Protein AF-A0A093V2W1-F1 (afdb_monomer_lite)

Sequence (112 aa):
MYAYAKLSKNMNPHHRNWRSTTPGELKAFVGAEIYMGVTKEPQLKDYWDEEKHNKSVHANHPLSNYITCFRFEQLKRFFHISEPSEVPGGFISTYYRPEPTEEEELQLSEEN

Secondary structure (DSSP, 8-state):
------------TT-----PPPHHHHHHHHHHHHHHHHS--SSTTGGG--TTSS--SS---GGGGT--HHHHHHHHHH--SSPPP--TTS---TT-PPPPPHHHHHHHHH--

Organism: NCBI:txid1077442

Foldseek 3Di:
DDPPDPPPPPPPVPPPDDDDDDPQLVVLLVVVVVVCVVDPDPDLCLLVDDCVPDPDPGDPHPSVVRDNSSRSVVCVVPPDPDDDDDDPPDDDPPDDPPDDDPVVVVVVVVVD

Radius of gyration: 22.27 Å; chains: 1; bounding box: 49×30×66 Å

InterPro domains:
  IPR029526 PiggyBac transposable element-derived protein [PF13843] (5-86)

pLDDT: mean 75.68, std 18.35, range [32.47, 97.12]

Structure (mmCIF, N/CA/C/O backbone):
data_AF-A0A093V2W1-F1
#
_entry.id   AF-A0A093V2W1-F1
#
loop_
_atom_site.group_PDB
_atom_site.id
_atom_site.type_symbol
_atom_site.label_atom_id
_atom_site.label_alt_id
_atom_site.label_comp_id
_atom_site.label_asym_id
_atom_site.label_entity_id
_atom_site.label_seq_id
_atom_site.pdbx_PDB_ins_code
_atom_site.Cartn_x
_atom_site.Cartn_y
_atom_site.Cartn_z
_atom_site.occupancy
_atom_site.B_iso_or_equiv
_atom_site.auth_seq_id
_atom_site.auth_comp_id
_atom_site.auth_asym_id
_atom_site.auth_atom_id
_atom_site.pdbx_PDB_model_num
ATOM 1 N N . MET A 1 1 ? 11.962 2.519 -25.870 1.00 32.47 1 MET A N 1
ATOM 2 C CA . MET A 1 1 ? 13.299 2.946 -25.390 1.00 32.47 1 MET A CA 1
ATOM 3 C C . MET A 1 1 ? 13.146 3.939 -24.239 1.00 32.47 1 MET A C 1
ATOM 5 O O . MET A 1 1 ? 12.807 5.084 -24.476 1.00 32.47 1 MET A O 1
ATOM 9 N N . TYR A 1 2 ? 13.351 3.453 -23.011 1.00 34.09 2 TYR A N 1
ATOM 10 C CA . TYR A 1 2 ? 13.911 4.158 -21.849 1.00 34.09 2 TYR A CA 1
ATOM 11 C C . TYR A 1 2 ? 13.466 5.608 -21.562 1.00 34.09 2 TYR A C 1
ATOM 13 O O . TYR A 1 2 ? 14.092 6.565 -22.002 1.00 34.09 2 TYR A O 1
ATOM 21 N N . ALA A 1 3 ? 12.514 5.755 -20.632 1.00 36.75 3 ALA A N 1
ATOM 22 C CA . ALA A 1 3 ? 12.339 6.954 -19.802 1.00 36.75 3 ALA A CA 1
ATOM 23 C C . ALA A 1 3 ? 13.482 7.097 -18.770 1.00 36.75 3 ALA A C 1
ATOM 25 O O . ALA A 1 3 ? 13.256 7.287 -17.575 1.00 36.75 3 ALA A O 1
ATOM 26 N N . TYR A 1 4 ? 14.729 6.957 -19.221 1.00 50.06 4 TYR A N 1
ATOM 27 C CA . TYR A 1 4 ? 15.891 7.376 -18.455 1.00 50.06 4 TYR A CA 1
ATOM 28 C C . TYR A 1 4 ? 16.212 8.820 -18.827 1.00 50.06 4 TYR A C 1
ATOM 30 O O . TYR A 1 4 ? 16.268 9.180 -19.996 1.00 50.06 4 TYR A O 1
ATOM 38 N N . ALA A 1 5 ? 16.476 9.619 -17.798 1.00 50.16 5 ALA A N 1
ATOM 39 C CA . ALA A 1 5 ? 17.048 10.955 -17.886 1.00 50.16 5 ALA A CA 1
ATOM 40 C C . ALA A 1 5 ? 16.121 12.073 -18.397 1.00 50.16 5 ALA A C 1
ATOM 42 O O . ALA A 1 5 ? 16.426 12.791 -19.343 1.00 50.16 5 ALA A O 1
ATOM 43 N N . LYS A 1 6 ? 15.102 12.397 -17.596 1.00 42.25 6 LYS A N 1
ATOM 44 C CA . LYS A 1 6 ? 14.938 13.810 -17.221 1.00 42.25 6 LYS A CA 1
ATOM 45 C C . LYS A 1 6 ? 15.224 13.954 -15.736 1.00 42.25 6 LYS A C 1
ATOM 47 O O . LYS A 1 6 ? 14.342 14.014 -14.889 1.00 42.25 6 LYS A O 1
ATOM 52 N N . LEU A 1 7 ? 16.521 13.945 -15.444 1.00 51.12 7 LEU A N 1
ATOM 53 C CA . LEU A 1 7 ? 17.110 14.272 -14.154 1.00 51.12 7 LEU A CA 1
ATOM 54 C C . LEU A 1 7 ? 16.885 15.775 -13.923 1.00 51.12 7 LEU A C 1
ATOM 56 O O . LEU A 1 7 ? 17.785 16.592 -14.099 1.00 51.12 7 LEU A O 1
ATOM 60 N N . SER A 1 8 ? 15.643 16.170 -13.622 1.00 46.22 8 SER A N 1
ATOM 61 C CA . SER A 1 8 ? 15.365 17.538 -13.202 1.00 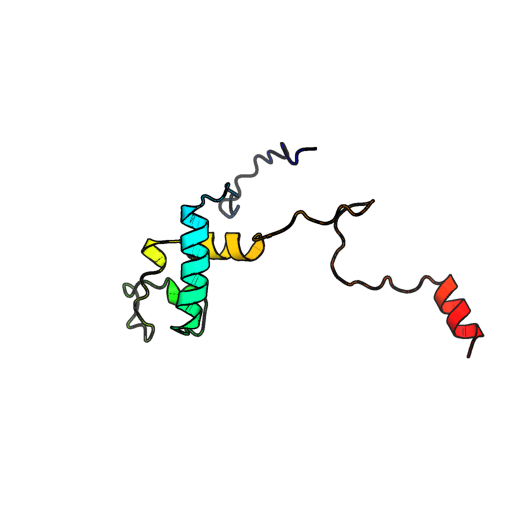46.22 8 SER A CA 1
ATOM 62 C C . SER A 1 8 ? 15.884 17.672 -11.780 1.00 46.22 8 SER A C 1
ATOM 64 O O . SER A 1 8 ? 15.347 17.087 -10.839 1.00 46.22 8 SER A O 1
ATOM 66 N N . LYS A 1 9 ? 16.967 18.427 -11.641 1.00 47.75 9 LYS A N 1
ATOM 67 C CA . LYS A 1 9 ? 17.603 18.817 -10.385 1.00 47.75 9 LYS A CA 1
ATOM 68 C C . LYS A 1 9 ? 16.744 19.865 -9.656 1.00 47.75 9 LYS A C 1
ATOM 70 O O . LYS A 1 9 ? 17.248 20.879 -9.200 1.00 47.75 9 LYS A O 1
ATOM 75 N N . ASN A 1 10 ? 15.438 19.618 -9.572 1.00 47.31 10 ASN A N 1
ATOM 76 C CA . ASN A 1 10 ? 14.470 20.428 -8.848 1.00 47.31 10 ASN A CA 1
ATOM 77 C C . ASN A 1 10 ? 14.082 19.641 -7.597 1.00 47.31 10 ASN A C 1
ATOM 79 O O . ASN A 1 10 ? 13.076 18.925 -7.578 1.00 47.31 10 ASN A O 1
ATOM 83 N N . MET A 1 11 ? 14.917 19.746 -6.558 1.00 50.44 11 MET A N 1
ATOM 84 C CA . MET A 1 11 ? 14.610 19.250 -5.215 1.00 50.44 11 MET A CA 1
ATOM 85 C C . MET A 1 11 ? 13.491 20.102 -4.612 1.00 50.44 11 MET A C 1
ATOM 87 O O . MET A 1 11 ? 13.699 20.911 -3.717 1.00 50.44 11 MET A O 1
ATOM 91 N N . ASN A 1 12 ? 12.285 19.933 -5.142 1.00 55.44 12 ASN A N 1
ATOM 92 C CA . ASN A 1 12 ? 11.081 20.310 -4.440 1.00 55.44 12 ASN A CA 1
ATOM 93 C C . ASN A 1 12 ? 10.955 19.309 -3.278 1.00 55.44 12 ASN A C 1
ATOM 95 O O . ASN A 1 12 ? 10.882 18.108 -3.552 1.00 55.44 12 ASN A O 1
ATOM 99 N N . PRO A 1 13 ? 10.955 19.729 -2.003 1.00 53.41 13 PRO A N 1
ATOM 100 C CA . PRO A 1 13 ? 10.807 18.811 -0.866 1.00 53.41 13 PRO A CA 1
ATOM 101 C C . PRO A 1 13 ? 9.486 18.020 -0.910 1.00 53.41 13 PRO A C 1
ATOM 103 O O . PRO A 1 13 ? 9.333 17.019 -0.216 1.00 53.41 13 PRO A O 1
ATOM 106 N N . HIS A 1 14 ? 8.550 18.430 -1.771 1.00 56.06 14 HIS A N 1
ATOM 107 C CA . HIS A 1 14 ? 7.291 17.744 -2.046 1.00 56.06 14 HIS A CA 1
ATOM 108 C C . HIS A 1 14 ? 7.347 16.745 -3.216 1.00 56.06 14 HIS A C 1
ATOM 110 O O . HIS A 1 14 ? 6.327 16.124 -3.529 1.00 56.06 14 HIS A O 1
ATOM 116 N N . HIS A 1 15 ? 8.499 16.557 -3.876 1.00 65.19 15 HIS A N 1
ATOM 117 C CA . HIS A 1 15 ? 8.623 15.545 -4.924 1.00 65.19 15 HIS A CA 1
ATOM 118 C C . HIS A 1 15 ? 8.543 14.147 -4.314 1.00 65.19 15 HIS A C 1
ATOM 120 O O . HIS A 1 15 ? 9.436 13.673 -3.611 1.00 65.19 15 HIS A O 1
ATOM 126 N N . ARG A 1 16 ? 7.435 13.468 -4.619 1.00 71.00 16 ARG A N 1
ATOM 127 C CA . ARG A 1 16 ? 7.230 12.066 -4.281 1.00 71.00 16 ARG A CA 1
ATOM 128 C C . ARG A 1 16 ? 8.129 11.202 -5.160 1.00 71.00 16 ARG A C 1
ATOM 130 O O . ARG A 1 16 ? 7.681 10.727 -6.200 1.00 71.00 16 ARG A O 1
ATOM 137 N N . ASN A 1 17 ? 9.386 11.022 -4.761 1.00 79.00 17 ASN A N 1
ATOM 138 C CA . ASN A 1 17 ? 10.338 10.238 -5.543 1.00 79.00 17 ASN A CA 1
ATOM 139 C C . ASN A 1 17 ? 9.788 8.829 -5.789 1.00 79.00 17 ASN A C 1
ATOM 141 O O . ASN A 1 17 ? 9.401 8.114 -4.857 1.00 79.00 17 ASN A O 1
ATOM 145 N N . TRP A 1 18 ? 9.721 8.454 -7.064 1.00 84.25 18 TRP A N 1
ATOM 146 C CA . TRP A 1 18 ? 9.358 7.105 -7.456 1.00 84.25 18 TRP A CA 1
ATOM 147 C C . TRP A 1 18 ? 10.542 6.170 -7.228 1.00 84.25 18 TRP A C 1
ATOM 149 O O . TRP A 1 18 ? 11.692 6.525 -7.484 1.00 84.25 18 TRP A O 1
ATOM 159 N N . ARG A 1 19 ? 10.245 4.959 -6.762 1.00 88.06 19 ARG A N 1
ATOM 160 C CA . ARG A 1 19 ? 11.222 3.881 -6.616 1.00 88.06 19 ARG A CA 1
ATOM 161 C C . ARG A 1 19 ? 10.605 2.554 -7.019 1.00 88.06 19 ARG A C 1
ATOM 163 O O . ARG A 1 19 ? 9.402 2.349 -6.820 1.00 88.06 19 ARG A O 1
ATOM 170 N N . SER A 1 20 ? 11.446 1.663 -7.538 1.00 90.31 20 SER A N 1
ATOM 171 C CA . SER A 1 20 ? 11.060 0.306 -7.921 1.00 90.31 20 SER A CA 1
ATOM 172 C C . SER A 1 20 ? 10.389 -0.423 -6.760 1.00 90.31 20 SER A C 1
ATOM 174 O O . SER A 1 20 ? 10.814 -0.318 -5.608 1.00 90.31 20 SER A O 1
ATOM 176 N N . THR A 1 21 ? 9.317 -1.141 -7.075 1.00 93.12 21 THR A N 1
ATOM 177 C CA . THR A 1 21 ? 8.532 -1.912 -6.110 1.00 93.12 21 THR A CA 1
ATOM 178 C C . THR A 1 21 ? 9.161 -3.279 -5.898 1.00 93.12 21 THR A C 1
ATOM 180 O O . THR A 1 21 ? 9.580 -3.929 -6.855 1.00 93.12 21 THR A O 1
ATOM 183 N N . THR A 1 22 ? 9.224 -3.728 -4.646 1.00 94.69 22 THR A N 1
ATOM 184 C CA . THR A 1 22 ? 9.689 -5.080 -4.313 1.00 94.69 22 THR A CA 1
ATOM 185 C C . THR A 1 22 ? 8.506 -6.046 -4.196 1.00 94.69 22 THR A C 1
ATOM 187 O O . THR A 1 22 ? 7.389 -5.616 -3.894 1.00 94.69 22 THR A O 1
ATOM 190 N N . PRO A 1 23 ? 8.717 -7.366 -4.349 1.00 95.62 23 PRO A N 1
ATOM 191 C CA . PRO A 1 23 ? 7.659 -8.345 -4.100 1.00 95.62 23 PRO A CA 1
ATOM 192 C C . PRO A 1 23 ? 7.068 -8.254 -2.684 1.00 95.62 23 PRO A C 1
ATOM 194 O O . PRO A 1 23 ? 5.878 -8.490 -2.499 1.00 95.62 23 PRO A O 1
ATOM 197 N N . GLY A 1 24 ? 7.881 -7.893 -1.683 1.00 95.81 24 GLY A N 1
ATOM 198 C CA . GLY A 1 24 ? 7.420 -7.689 -0.306 1.00 95.81 24 GLY A CA 1
ATOM 199 C C . GLY A 1 24 ? 6.469 -6.499 -0.178 1.00 95.81 24 GLY A C 1
ATOM 200 O O . GLY A 1 24 ? 5.414 -6.620 0.437 1.00 95.81 24 GLY A O 1
ATOM 201 N N . GLU A 1 25 ? 6.792 -5.381 -0.829 1.00 94.2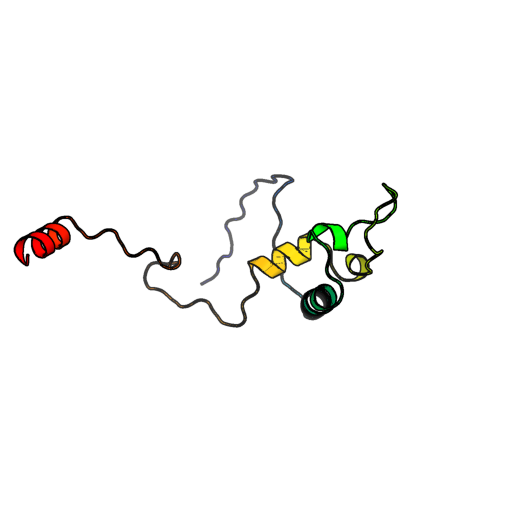5 25 GLU A N 1
ATOM 202 C CA . GLU A 1 25 ? 5.911 -4.208 -0.871 1.00 94.25 25 GLU A CA 1
ATOM 203 C C . GLU A 1 25 ? 4.607 -4.487 -1.602 1.00 94.25 25 GLU A C 1
ATOM 205 O O . GLU A 1 25 ? 3.555 -4.032 -1.165 1.00 94.25 25 GLU A O 1
ATOM 210 N N . LEU A 1 26 ? 4.661 -5.257 -2.690 1.00 95.75 26 LEU A N 1
ATOM 211 C CA . LEU A 1 26 ? 3.457 -5.621 -3.424 1.00 95.75 26 LEU A CA 1
ATOM 212 C C . LEU A 1 26 ? 2.536 -6.515 -2.581 1.00 95.75 26 LEU A C 1
ATOM 214 O O . LEU A 1 26 ? 1.327 -6.299 -2.558 1.00 95.75 26 LEU A O 1
ATOM 218 N N . LYS A 1 27 ? 3.101 -7.468 -1.828 1.00 97.12 27 LYS A N 1
ATOM 219 C CA . LYS A 1 27 ? 2.340 -8.274 -0.860 1.00 97.12 27 LYS A CA 1
ATOM 220 C C . LYS A 1 27 ? 1.715 -7.408 0.233 1.00 97.12 27 LYS A C 1
ATOM 222 O O . LYS A 1 27 ? 0.547 -7.604 0.548 1.00 97.12 27 LYS A O 1
ATOM 227 N N . ALA A 1 28 ? 2.461 -6.445 0.778 1.00 97.06 28 ALA A N 1
ATOM 228 C CA . ALA A 1 28 ? 1.941 -5.511 1.777 1.00 97.06 28 ALA A CA 1
ATOM 229 C C . ALA A 1 28 ? 0.812 -4.633 1.210 1.00 97.06 28 ALA A C 1
ATOM 231 O O . ALA A 1 28 ? -0.199 -4.435 1.874 1.00 97.06 28 ALA A O 1
ATOM 232 N N . PHE A 1 29 ? 0.947 -4.164 -0.033 1.00 96.75 29 PHE A N 1
ATOM 233 C CA . PH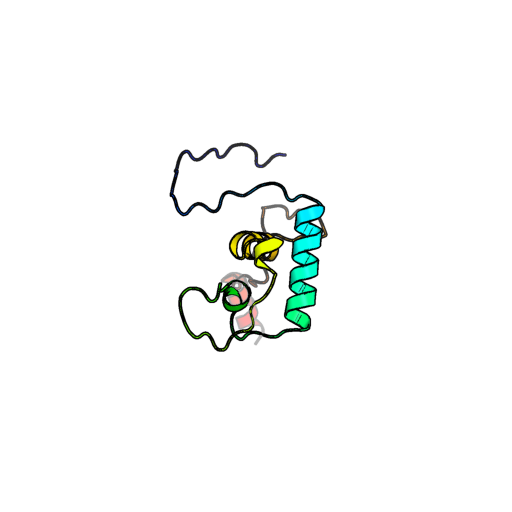E A 1 29 ? -0.083 -3.395 -0.732 1.00 96.75 29 PHE A CA 1
ATOM 234 C C . PHE A 1 29 ? -1.378 -4.197 -0.926 1.00 96.75 29 PHE A C 1
ATOM 236 O O . PHE A 1 29 ? -2.447 -3.732 -0.540 1.00 96.75 29 PHE A O 1
ATOM 243 N N . VAL A 1 30 ? -1.285 -5.424 -1.448 1.00 96.88 30 VAL A N 1
ATOM 244 C CA . VAL A 1 30 ? -2.453 -6.308 -1.612 1.00 96.88 30 VAL A CA 1
ATOM 245 C C . VAL A 1 30 ? -3.066 -6.671 -0.255 1.00 96.88 30 VAL A C 1
ATOM 247 O O . VAL A 1 30 ? -4.285 -6.650 -0.103 1.00 96.88 30 VAL A O 1
ATOM 250 N N . GLY A 1 31 ? -2.236 -6.954 0.752 1.00 97.12 31 GLY A N 1
ATOM 251 C CA . GLY A 1 31 ? -2.693 -7.204 2.119 1.00 97.12 31 GLY A CA 1
ATOM 252 C C . GLY A 1 31 ? -3.446 -6.012 2.715 1.00 97.12 31 GLY A C 1
ATOM 253 O O . GLY A 1 31 ? -4.475 -6.209 3.357 1.00 97.12 31 GLY A O 1
ATOM 254 N N . ALA A 1 32 ? -2.991 -4.785 2.448 1.00 96.38 32 ALA A N 1
ATOM 255 C CA . ALA A 1 32 ? -3.678 -3.568 2.866 1.00 96.38 32 ALA A CA 1
ATOM 256 C C . ALA A 1 32 ? -5.050 -3.414 2.187 1.00 96.38 32 ALA A C 1
ATOM 258 O O . ALA A 1 32 ? -6.022 -3.118 2.875 1.00 96.38 32 ALA A O 1
ATOM 259 N N . GLU A 1 33 ? -5.164 -3.674 0.878 1.00 96.12 33 GLU A N 1
ATOM 260 C CA . GLU A 1 33 ? -6.458 -3.658 0.165 1.00 96.12 33 GLU A CA 1
ATOM 261 C C . GLU A 1 33 ? -7.455 -4.672 0.753 1.00 96.12 33 GLU A C 1
ATOM 263 O O . GLU A 1 33 ? -8.618 -4.341 0.989 1.00 96.12 33 GLU A O 1
ATOM 268 N N . ILE A 1 34 ? -6.997 -5.890 1.073 1.00 96.69 34 ILE A N 1
ATOM 269 C CA . ILE A 1 34 ? -7.835 -6.913 1.723 1.00 96.69 34 ILE A CA 1
ATOM 270 C C . ILE A 1 34 ? -8.249 -6.461 3.128 1.00 96.69 34 ILE A C 1
ATOM 272 O O . ILE A 1 34 ? -9.423 -6.554 3.487 1.00 96.69 34 ILE A O 1
ATOM 276 N N . TYR A 1 35 ? -7.303 -5.947 3.916 1.00 95.44 35 TYR A N 1
ATOM 277 C CA . TYR A 1 35 ? -7.549 -5.498 5.285 1.00 95.44 35 TYR A CA 1
ATOM 278 C C . TYR A 1 35 ? -8.570 -4.354 5.341 1.00 95.44 35 TYR A C 1
ATOM 280 O O . TYR A 1 35 ? -9.553 -4.452 6.072 1.00 95.44 35 TYR A O 1
ATOM 288 N N . MET A 1 36 ? -8.420 -3.330 4.494 1.00 93.94 36 MET A N 1
ATOM 289 C CA . MET A 1 36 ? -9.407 -2.247 4.342 1.00 93.94 36 MET A CA 1
ATOM 290 C C . MET A 1 36 ? -10.742 -2.733 3.752 1.00 93.94 36 MET A C 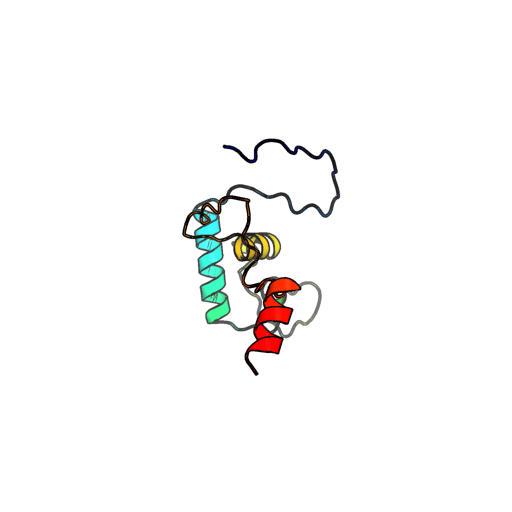1
ATOM 292 O O . MET A 1 36 ? -11.759 -2.037 3.790 1.00 93.94 36 MET A O 1
ATOM 296 N N . GLY A 1 37 ? -10.767 -3.922 3.149 1.00 93.56 37 GLY A N 1
ATOM 297 C CA . GLY A 1 37 ? -11.989 -4.633 2.790 1.00 93.56 37 GLY A CA 1
ATOM 298 C C . GLY A 1 37 ? -12.793 -5.067 4.017 1.00 93.56 37 GLY A C 1
ATOM 299 O O . GLY A 1 37 ? -14.015 -4.935 4.012 1.00 93.56 37 GLY A O 1
ATOM 300 N N . VAL A 1 38 ? -12.100 -5.534 5.058 1.00 92.56 38 VAL A N 1
ATOM 301 C CA . VAL A 1 38 ? -12.675 -6.094 6.291 1.00 92.56 38 VAL A CA 1
ATOM 302 C C . VAL A 1 38 ? -12.968 -5.009 7.325 1.00 92.56 38 VAL A C 1
ATOM 304 O O . VAL A 1 38 ? -14.071 -4.948 7.862 1.00 92.56 38 VAL A O 1
ATOM 307 N N . THR 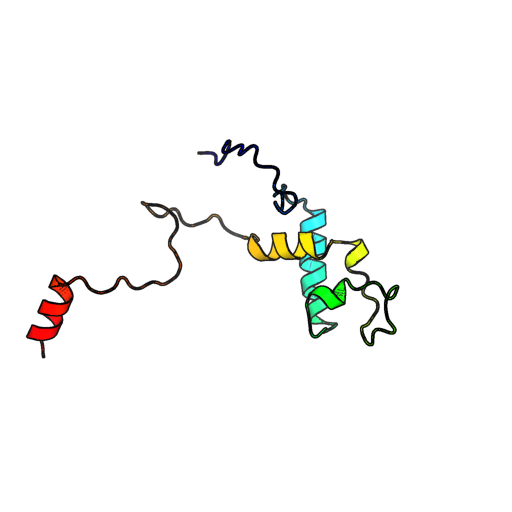A 1 39 ? -11.993 -4.146 7.604 1.00 88.94 39 THR A N 1
ATOM 308 C CA . THR A 1 39 ? -12.140 -3.024 8.536 1.00 88.94 39 THR A CA 1
ATOM 309 C C . THR A 1 39 ? -12.348 -1.763 7.718 1.00 88.94 39 THR A C 1
ATOM 311 O O . THR A 1 39 ? -11.434 -1.379 6.999 1.00 88.94 39 THR A O 1
ATOM 314 N N . LYS A 1 40 ? -13.533 -1.152 7.775 1.00 88.62 40 LYS A N 1
ATOM 315 C CA . LYS A 1 40 ? -13.855 0.055 7.005 1.00 88.62 40 LYS A CA 1
ATOM 316 C C . LYS A 1 40 ? -13.688 1.303 7.865 1.00 88.62 40 LYS A C 1
ATOM 318 O O . LYS A 1 40 ? -14.458 1.499 8.793 1.00 88.62 40 LYS A O 1
ATOM 323 N N . GLU A 1 41 ? -12.754 2.160 7.481 1.00 89.94 41 GLU A N 1
ATOM 324 C CA . GLU A 1 41 ? -12.616 3.524 7.989 1.00 89.94 41 GLU A CA 1
ATOM 325 C C . GLU A 1 41 ? -13.171 4.556 6.993 1.00 89.94 41 GLU A C 1
ATOM 327 O O . GLU A 1 41 ? -13.195 4.295 5.780 1.00 89.94 41 GLU A O 1
ATOM 332 N N . PRO A 1 42 ? -13.627 5.728 7.473 1.00 87.38 42 PRO A N 1
ATOM 333 C CA . PRO A 1 42 ? -14.229 6.747 6.622 1.00 87.38 42 PRO A CA 1
ATOM 334 C C . PRO A 1 42 ? -13.215 7.404 5.683 1.00 87.38 42 PRO A C 1
ATOM 336 O O . PRO A 1 42 ? -13.576 7.755 4.555 1.00 87.38 42 PRO A O 1
ATOM 339 N N . GLN A 1 43 ? -11.955 7.558 6.100 1.00 88.81 43 GLN A N 1
ATOM 340 C CA . GLN A 1 43 ? -10.890 8.073 5.247 1.00 88.81 43 GLN A CA 1
ATOM 341 C C . GLN A 1 43 ? -9.703 7.117 5.168 1.00 88.81 43 GLN A C 1
ATOM 343 O O . GLN A 1 43 ? -9.379 6.375 6.087 1.00 88.81 43 GLN A O 1
ATOM 348 N N . LEU A 1 44 ? -8.985 7.184 4.042 1.00 89.81 44 LEU A N 1
ATOM 349 C CA . LEU A 1 44 ? -7.790 6.369 3.823 1.00 89.81 44 LEU A CA 1
ATOM 350 C C . LEU A 1 44 ? -6.700 6.631 4.873 1.00 89.81 44 LEU A C 1
ATOM 352 O O . LEU A 1 44 ? -5.942 5.730 5.204 1.00 89.81 44 LEU A O 1
ATOM 356 N N . LYS A 1 45 ? -6.586 7.867 5.361 1.00 89.62 45 LYS A N 1
ATOM 357 C CA . LYS A 1 45 ? -5.525 8.252 6.296 1.00 89.62 45 LYS A CA 1
ATOM 358 C C . LYS A 1 45 ? -5.759 7.716 7.704 1.00 89.62 45 LYS A C 1
ATOM 360 O O . LYS A 1 45 ? -4.779 7.508 8.408 1.00 89.62 45 LYS A O 1
ATOM 365 N N . ASP A 1 46 ? -7.011 7.444 8.062 1.00 88.75 46 ASP A N 1
ATOM 366 C CA . ASP A 1 46 ? -7.402 6.980 9.398 1.00 88.75 46 ASP A CA 1
ATOM 367 C C . ASP A 1 46 ? -6.785 5.604 9.704 1.00 88.75 46 ASP A C 1
ATOM 369 O O . ASP A 1 46 ? -6.370 5.331 10.822 1.00 88.75 46 ASP A O 1
ATOM 373 N N . TYR A 1 47 ? -6.570 4.783 8.672 1.00 90.88 47 TYR A N 1
ATOM 374 C CA . TYR A 1 47 ? -5.836 3.517 8.760 1.00 90.88 47 TYR A CA 1
ATOM 375 C C . TYR A 1 47 ? -4.357 3.639 9.167 1.00 90.88 47 TYR A C 1
ATOM 377 O O . TYR A 1 47 ? -3.712 2.631 9.460 1.00 90.88 47 TYR A O 1
ATOM 385 N N . TRP A 1 48 ? -3.788 4.841 9.108 1.00 90.56 48 TRP A N 1
ATOM 386 C CA . TRP A 1 48 ? -2.403 5.135 9.483 1.00 90.56 48 TRP A CA 1
ATOM 387 C C . TRP A 1 48 ? -2.318 6.176 10.599 1.00 90.56 48 TRP A C 1
ATOM 389 O O . TRP A 1 48 ? -1.220 6.665 10.873 1.00 90.56 48 TRP A O 1
ATOM 399 N N . ASP A 1 49 ? -3.443 6.533 11.220 1.00 85.19 49 ASP A N 1
ATOM 400 C CA . ASP A 1 49 ? -3.434 7.431 12.365 1.00 85.19 49 ASP A CA 1
ATOM 401 C C . ASP A 1 49 ? -2.910 6.674 13.592 1.00 85.19 49 ASP A C 1
ATOM 403 O O . ASP A 1 49 ? -3.452 5.648 14.004 1.00 85.19 49 ASP A O 1
ATOM 407 N N . GLU A 1 50 ? -1.806 7.155 14.158 1.00 69.12 50 GLU A N 1
ATOM 408 C CA . GLU A 1 50 ? -1.285 6.631 15.414 1.00 69.12 50 GLU A CA 1
ATOM 409 C C . GLU A 1 50 ? -1.963 7.412 16.543 1.00 69.12 50 GLU A C 1
ATOM 411 O O . GLU A 1 50 ? -1.821 8.632 16.611 1.00 69.12 50 GLU A O 1
ATOM 416 N N . GLU A 1 51 ? -2.648 6.711 17.459 1.00 60.25 51 GLU A N 1
ATOM 417 C CA . GLU A 1 51 ? -3.411 7.209 18.633 1.00 60.25 51 GLU A CA 1
ATOM 418 C C . GLU A 1 51 ? -2.746 8.320 19.478 1.00 60.25 51 GLU A C 1
ATOM 420 O O . GLU A 1 51 ? -3.356 8.879 20.390 1.00 60.25 51 GLU A O 1
ATOM 425 N N . LYS A 1 52 ? -1.484 8.662 19.219 1.00 52.53 52 LYS A N 1
ATOM 426 C CA . LYS A 1 52 ? -0.662 9.565 20.017 1.00 52.53 52 LYS A CA 1
ATOM 427 C C . LYS A 1 52 ? -1.193 10.990 20.129 1.00 52.53 52 LYS A C 1
ATOM 429 O O . LYS A 1 52 ? -0.784 11.678 21.064 1.00 52.53 52 LYS A O 1
ATOM 434 N N . HIS A 1 53 ? -2.060 11.447 19.223 1.00 49.81 53 HIS A N 1
ATOM 435 C CA . HIS A 1 53 ? -2.467 12.853 19.210 1.00 49.81 53 HIS A CA 1
ATOM 436 C C . HIS A 1 53 ? -3.906 13.163 19.571 1.00 49.81 53 HIS A C 1
ATOM 438 O O . HIS A 1 53 ? -4.147 14.302 19.956 1.00 49.81 53 HIS A O 1
ATOM 444 N N . ASN A 1 54 ? -4.834 12.214 19.553 1.00 44.62 54 ASN A N 1
ATOM 445 C CA . ASN A 1 54 ? -6.193 12.473 20.009 1.00 44.62 54 ASN A CA 1
ATOM 446 C C . ASN A 1 54 ? -6.850 11.176 20.455 1.00 44.62 54 ASN A C 1
ATOM 448 O O . ASN A 1 54 ? -6.490 10.104 19.988 1.00 44.62 54 ASN A O 1
ATOM 452 N N . LYS A 1 55 ? -7.842 11.302 21.339 1.00 52.88 55 LYS A N 1
ATOM 453 C CA . LYS A 1 55 ? -8.832 10.276 21.699 1.00 52.88 55 LYS A CA 1
ATOM 454 C C . LYS A 1 55 ? -9.653 9.886 20.458 1.00 52.88 55 LYS A C 1
ATOM 456 O O . LYS A 1 55 ? -10.837 10.201 20.362 1.00 52.88 55 LYS A O 1
ATOM 461 N N . SER A 1 56 ? -8.972 9.350 19.461 1.00 53.47 56 SER A N 1
ATOM 462 C CA . SER A 1 56 ? -9.486 9.001 18.156 1.00 53.47 56 SER A CA 1
ATOM 463 C C . SER A 1 56 ? -10.481 7.859 18.332 1.00 53.47 56 SER A C 1
ATOM 465 O O . SER A 1 56 ? -10.240 6.923 19.087 1.00 53.47 56 SER A O 1
ATOM 467 N N . VAL A 1 57 ? -11.637 7.981 17.684 1.00 60.81 57 VAL A N 1
ATOM 468 C CA . VAL A 1 57 ? -12.679 6.941 17.648 1.00 60.81 57 VAL A CA 1
ATOM 469 C C . VAL A 1 57 ? -12.260 5.790 16.714 1.00 60.81 57 VAL A C 1
ATOM 471 O O . VAL A 1 57 ? -12.931 4.762 16.664 1.00 60.81 57 VAL A O 1
ATOM 474 N N . HIS A 1 58 ? -11.155 5.955 15.981 1.00 64.25 58 HIS A N 1
ATOM 475 C CA . HIS A 1 58 ? -10.677 5.016 14.974 1.00 64.25 58 HIS A CA 1
ATOM 476 C C . HIS A 1 58 ? -9.868 3.882 15.597 1.00 64.25 58 HIS A C 1
ATOM 478 O O . HIS A 1 58 ? -9.183 4.057 16.609 1.00 64.25 58 HIS A O 1
ATOM 484 N N . ALA A 1 59 ? -9.963 2.699 14.993 1.00 64.56 59 ALA A N 1
ATOM 485 C CA . ALA A 1 59 ? -9.230 1.542 15.471 1.00 64.56 59 ALA A CA 1
ATOM 486 C C . ALA A 1 59 ? -7.720 1.736 15.267 1.00 64.56 59 ALA A C 1
ATOM 488 O O . ALA A 1 59 ? -7.264 2.319 14.288 1.00 64.56 59 ALA A O 1
ATOM 489 N N . ASN A 1 60 ? -6.917 1.197 16.181 1.00 78.81 60 ASN A N 1
ATOM 490 C CA . ASN A 1 60 ? -5.475 1.137 15.986 1.00 78.81 60 ASN A CA 1
ATOM 491 C C . ASN A 1 60 ? -5.169 0.072 14.914 1.00 78.81 60 ASN A C 1
ATOM 493 O O . ASN A 1 60 ? -5.274 -1.132 15.172 1.00 78.81 60 ASN A O 1
ATOM 497 N N . HIS A 1 61 ? -4.860 0.503 13.687 1.00 87.38 61 HIS A N 1
ATOM 498 C CA . HIS A 1 61 ? -4.589 -0.406 12.574 1.00 87.38 61 HIS A CA 1
ATOM 499 C C . HIS A 1 61 ? -3.086 -0.700 12.444 1.00 87.38 61 HIS A C 1
ATOM 501 O O . HIS A 1 61 ? -2.256 0.206 12.493 1.00 87.38 61 HIS A O 1
ATOM 507 N N . PRO A 1 62 ? -2.695 -1.952 12.152 1.00 89.69 62 PRO A N 1
ATOM 508 C CA . PRO A 1 62 ? -1.291 -2.342 12.069 1.00 89.69 62 PRO A CA 1
ATOM 509 C C . PRO A 1 62 ? -0.632 -1.974 10.728 1.00 89.69 62 PRO A C 1
ATOM 511 O O . PRO A 1 62 ? 0.493 -2.402 10.469 1.00 89.69 62 PRO A O 1
ATOM 514 N N . LEU A 1 63 ? -1.314 -1.237 9.842 1.00 90.81 63 LEU A N 1
ATOM 515 C CA . LEU A 1 63 ? -0.880 -1.024 8.458 1.00 90.81 63 LEU A CA 1
ATOM 516 C C . LEU A 1 63 ? 0.433 -0.243 8.356 1.00 90.81 63 LEU A C 1
ATOM 518 O O . LEU A 1 63 ? 1.250 -0.553 7.484 1.00 90.81 63 LEU A O 1
ATOM 522 N N . SER A 1 64 ? 0.676 0.694 9.275 1.00 89.75 64 SER A N 1
ATOM 523 C CA . SER A 1 64 ? 1.920 1.471 9.354 1.00 89.75 64 SER A CA 1
ATOM 524 C C . SER A 1 64 ? 3.174 0.598 9.493 1.00 89.75 64 SER A C 1
ATOM 526 O O . SER A 1 64 ? 4.231 0.980 8.991 1.00 89.75 64 SER A O 1
ATOM 528 N N . ASN A 1 65 ? 3.050 -0.603 10.071 1.00 92.00 65 ASN A N 1
ATOM 529 C CA . ASN A 1 65 ? 4.157 -1.551 10.232 1.00 92.00 65 ASN A CA 1
ATOM 530 C C . ASN A 1 65 ? 4.573 -2.239 8.921 1.00 92.00 65 ASN A C 1
ATOM 532 O O . ASN A 1 65 ? 5.684 -2.760 8.828 1.00 92.00 65 ASN A O 1
ATOM 536 N N . TYR A 1 66 ? 3.696 -2.271 7.913 1.00 94.38 66 TYR A N 1
ATOM 537 C CA . TYR A 1 66 ? 3.919 -3.024 6.671 1.00 94.38 66 TYR A CA 1
ATOM 538 C C . TYR A 1 66 ? 4.137 -2.123 5.460 1.00 94.38 66 TYR A C 1
ATOM 540 O O . TYR A 1 66 ? 4.921 -2.448 4.566 1.00 94.38 66 TYR A O 1
ATOM 548 N N . ILE A 1 67 ? 3.430 -0.998 5.402 1.00 94.38 67 ILE A N 1
ATOM 549 C CA . ILE A 1 67 ? 3.524 -0.040 4.306 1.00 94.38 67 ILE A CA 1
ATOM 550 C C . ILE A 1 67 ? 3.132 1.340 4.823 1.00 94.38 67 ILE A C 1
ATOM 552 O O . ILE A 1 67 ? 2.217 1.471 5.623 1.00 94.38 67 ILE A O 1
ATOM 556 N N . THR A 1 68 ? 3.798 2.399 4.371 1.00 92.81 68 THR A N 1
ATOM 557 C CA . THR A 1 68 ? 3.389 3.763 4.737 1.00 92.81 68 THR A CA 1
ATOM 558 C C . THR A 1 68 ? 2.173 4.194 3.916 1.00 92.81 68 THR A C 1
ATOM 560 O O . THR A 1 68 ? 2.077 3.836 2.739 1.00 92.81 68 THR A O 1
ATOM 563 N N . CYS A 1 69 ? 1.289 5.033 4.478 1.00 93.00 69 CYS A N 1
ATOM 564 C CA . CYS A 1 69 ? 0.148 5.615 3.747 1.00 93.00 69 CYS A CA 1
ATOM 565 C C . CYS A 1 69 ? 0.592 6.223 2.407 1.00 93.00 69 CYS A C 1
ATOM 567 O O . CYS A 1 69 ? -0.024 6.030 1.362 1.00 93.00 69 CYS A O 1
ATOM 569 N N . PHE A 1 70 ? 1.730 6.912 2.425 1.00 91.25 70 PHE A N 1
ATOM 570 C CA . PHE A 1 70 ? 2.337 7.502 1.244 1.00 91.25 70 PHE A CA 1
ATOM 571 C C . PHE A 1 70 ? 2.696 6.473 0.165 1.00 91.25 70 PHE A C 1
ATOM 573 O O . PHE A 1 70 ? 2.385 6.667 -1.013 1.00 91.25 70 PHE A O 1
ATOM 580 N N . ARG A 1 71 ? 3.378 5.385 0.547 1.00 93.56 71 ARG A N 1
ATOM 581 C CA . ARG A 1 71 ? 3.797 4.347 -0.400 1.00 93.56 71 ARG A CA 1
ATOM 582 C C . ARG A 1 71 ? 2.587 3.592 -0.939 1.00 93.56 71 ARG A C 1
ATOM 584 O O . ARG A 1 71 ? 2.557 3.294 -2.129 1.00 93.56 71 ARG A O 1
ATOM 591 N N . PHE A 1 72 ? 1.586 3.356 -0.095 1.00 95.25 72 PHE A N 1
ATOM 592 C CA . PHE A 1 72 ? 0.304 2.797 -0.502 1.00 95.25 72 PHE A CA 1
ATOM 593 C C . PHE A 1 72 ? -0.370 3.665 -1.580 1.00 95.25 72 PHE A C 1
ATOM 595 O O . PHE A 1 72 ? -0.691 3.162 -2.654 1.00 95.25 72 PHE A O 1
ATOM 602 N N . GLU A 1 73 ? -0.491 4.981 -1.360 1.00 93.94 73 GLU A N 1
ATOM 603 C CA . GLU A 1 73 ? -1.050 5.912 -2.355 1.00 93.94 73 GLU A CA 1
ATOM 604 C C . GLU A 1 73 ? -0.263 5.921 -3.674 1.00 93.94 73 GLU A C 1
ATOM 606 O O . GLU A 1 73 ? -0.858 6.035 -4.746 1.00 93.94 73 GLU A O 1
ATOM 611 N N . GLN A 1 74 ? 1.071 5.833 -3.615 1.00 92.75 74 GLN A N 1
ATOM 612 C CA . GLN A 1 74 ? 1.902 5.746 -4.817 1.00 92.75 74 GLN A CA 1
ATOM 613 C C . GLN A 1 74 ? 1.599 4.471 -5.607 1.00 92.75 74 GLN A C 1
ATOM 615 O O . GLN A 1 74 ? 1.360 4.550 -6.810 1.00 92.75 74 GLN A O 1
ATOM 620 N N . LEU A 1 75 ? 1.596 3.310 -4.945 1.00 94.44 75 LEU A N 1
ATOM 621 C CA . LEU A 1 75 ? 1.308 2.037 -5.605 1.00 94.44 75 LEU A CA 1
ATOM 622 C C . LEU A 1 75 ? -0.112 2.025 -6.172 1.00 94.44 75 LEU A C 1
ATOM 624 O O . LEU A 1 75 ? -0.285 1.681 -7.333 1.00 94.44 75 LEU A O 1
ATOM 628 N N . LYS A 1 76 ? -1.098 2.528 -5.424 1.00 93.69 76 LYS A N 1
ATOM 629 C CA . LYS A 1 76 ? -2.490 2.634 -5.878 1.00 93.69 76 LYS A CA 1
ATOM 630 C C . LYS A 1 76 ? -2.652 3.422 -7.186 1.00 93.69 76 LYS A C 1
ATOM 632 O O . LYS A 1 76 ? -3.531 3.099 -7.974 1.00 93.69 76 LYS A O 1
ATOM 637 N N . ARG A 1 77 ? -1.825 4.446 -7.432 1.00 90.19 77 ARG A N 1
ATOM 638 C CA . ARG A 1 77 ? -1.891 5.264 -8.662 1.00 90.19 77 ARG A CA 1
ATOM 639 C C . ARG A 1 77 ? -1.234 4.616 -9.879 1.00 90.19 77 ARG A C 1
ATOM 641 O O . ARG A 1 77 ? -1.651 4.901 -10.992 1.00 90.19 77 ARG A O 1
ATOM 648 N N . PHE A 1 78 ? -0.190 3.819 -9.669 1.00 89.06 78 PHE A N 1
ATOM 649 C CA . PHE A 1 78 ? 0.700 3.342 -10.736 1.00 89.06 78 PHE A CA 1
ATOM 650 C C . PHE A 1 78 ? 0.753 1.811 -10.840 1.00 89.06 78 PHE A C 1
ATOM 652 O O . PHE A 1 78 ? 1.641 1.258 -11.488 1.00 89.06 78 PHE A O 1
ATOM 659 N N . PHE A 1 79 ? -0.149 1.102 -10.162 1.00 90.00 79 PHE A N 1
ATOM 660 C CA . PHE A 1 79 ? -0.236 -0.348 -10.242 1.00 90.00 79 PHE A CA 1
ATOM 661 C C . PHE A 1 79 ? -0.860 -0.766 -11.579 1.00 90.00 79 PHE A C 1
ATOM 663 O O . PHE A 1 79 ? -2.015 -0.455 -11.864 1.00 90.00 79 PHE A O 1
ATOM 670 N N . HIS A 1 80 ? -0.087 -1.498 -12.381 1.00 88.50 80 HIS A N 1
ATOM 671 C CA . HIS A 1 80 ? -0.500 -2.042 -13.671 1.00 88.50 80 HIS A CA 1
ATOM 672 C C . HIS A 1 80 ? -0.113 -3.524 -13.750 1.00 88.50 80 HIS A C 1
ATOM 674 O O . HIS A 1 80 ? 0.956 -3.913 -13.281 1.00 88.50 80 HIS A O 1
ATOM 680 N N . ILE A 1 81 ? -0.993 -4.346 -14.328 1.00 88.56 81 ILE A N 1
ATOM 681 C CA . ILE A 1 81 ? -0.789 -5.798 -14.512 1.00 88.56 81 ILE A CA 1
ATOM 682 C C . ILE A 1 81 ? -0.352 -6.118 -15.951 1.00 88.56 81 ILE A C 1
ATOM 684 O O . ILE A 1 81 ? 0.213 -7.176 -16.214 1.00 88.56 81 ILE A O 1
ATOM 688 N N . SER A 1 82 ? -0.573 -5.189 -16.876 1.00 86.62 82 SER A N 1
ATOM 689 C CA . SER A 1 82 ? -0.170 -5.295 -18.272 1.00 86.62 82 SER A CA 1
ATOM 690 C C . SER A 1 82 ? 0.677 -4.099 -18.673 1.00 86.62 82 SER A C 1
ATOM 692 O O . SER A 1 82 ? 0.653 -3.044 -18.032 1.00 86.62 82 SER A O 1
ATOM 694 N N . GLU A 1 83 ? 1.404 -4.266 -19.768 1.00 82.19 83 GLU A N 1
ATOM 695 C CA . GLU A 1 83 ? 2.072 -3.156 -20.428 1.00 82.19 83 GLU A CA 1
ATOM 696 C C . GLU A 1 83 ? 1.028 -2.151 -20.950 1.00 82.19 83 GLU A C 1
ATOM 698 O O . GLU A 1 83 ? -0.098 -2.542 -21.290 1.00 82.19 83 GLU A O 1
ATOM 703 N N . PRO A 1 84 ? 1.355 -0.848 -20.974 1.00 78.00 84 PRO A N 1
ATOM 704 C CA . PRO A 1 84 ? 0.487 0.145 -21.589 1.00 78.00 84 PRO A CA 1
ATOM 705 C C . PRO A 1 84 ? 0.376 -0.132 -23.093 1.00 78.00 84 PRO A C 1
ATOM 707 O O . PRO A 1 84 ? 1.364 -0.481 -23.734 1.00 78.00 84 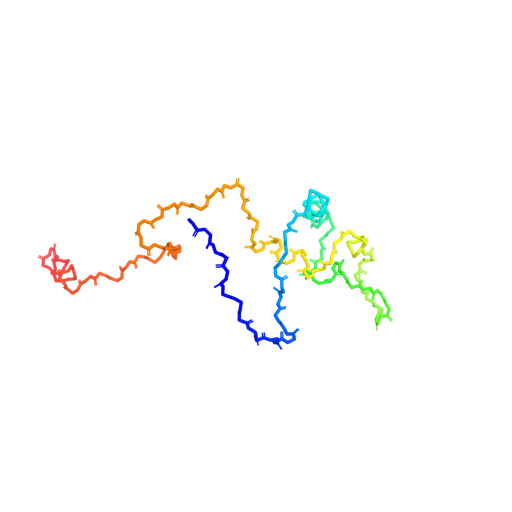PRO A O 1
ATOM 710 N N . SER A 1 85 ? -0.815 0.049 -23.669 1.00 74.69 85 SER A N 1
ATOM 711 C CA . SER A 1 85 ? -1.007 -0.095 -25.115 1.00 74.69 85 SER A CA 1
ATOM 712 C C . SER A 1 85 ? -0.133 0.907 -25.872 1.00 74.69 85 SER A C 1
ATOM 714 O O . SER A 1 85 ? -0.209 2.112 -25.613 1.00 74.69 85 SER A O 1
ATOM 716 N N . GLU A 1 86 ? 0.659 0.425 -26.828 1.00 68.94 86 GLU A N 1
ATOM 717 C CA . GLU A 1 86 ? 1.415 1.283 -27.735 1.00 68.94 86 GLU A CA 1
ATOM 718 C C . GLU A 1 86 ? 0.440 2.016 -28.663 1.00 68.94 86 GLU A C 1
ATOM 720 O O . GLU A 1 86 ? -0.085 1.444 -29.615 1.00 68.94 86 GLU A O 1
ATOM 725 N N . VAL A 1 87 ? 0.158 3.288 -28.374 1.00 65.50 87 VAL A N 1
ATOM 726 C CA . VAL A 1 87 ? -0.611 4.141 -29.286 1.00 65.50 87 VAL A CA 1
ATOM 727 C C . VAL A 1 87 ? 0.366 4.941 -30.142 1.00 65.50 87 VAL A C 1
ATOM 729 O O . VAL A 1 87 ? 1.196 5.666 -29.577 1.00 65.50 87 VAL A O 1
ATOM 732 N N . PRO A 1 88 ? 0.288 4.853 -31.485 1.00 53.97 88 PRO A N 1
ATOM 733 C CA . PRO A 1 88 ? 1.041 5.738 -32.364 1.00 53.97 88 PRO A CA 1
ATOM 734 C C . PRO A 1 88 ? 0.663 7.192 -32.043 1.00 53.97 88 PRO A C 1
ATOM 736 O O . PRO A 1 88 ? -0.470 7.597 -32.269 1.00 53.97 88 PRO A O 1
ATOM 739 N N . GLY A 1 89 ? 1.590 7.959 -31.458 1.00 61.84 89 GLY A N 1
ATOM 740 C CA . GLY A 1 89 ? 1.357 9.354 -31.046 1.00 61.84 89 GLY A CA 1
ATOM 741 C C . GLY A 1 89 ? 1.376 9.630 -29.536 1.00 61.84 89 GLY A C 1
ATOM 742 O O . GLY A 1 89 ? 1.377 10.794 -29.145 1.00 61.84 89 GLY A O 1
ATOM 743 N N . GLY A 1 90 ? 1.497 8.608 -28.681 1.00 59.22 90 GLY A N 1
ATOM 744 C CA . GLY A 1 90 ? 1.595 8.789 -27.226 1.00 59.22 90 GLY A CA 1
ATOM 745 C C . GLY A 1 90 ? 0.242 8.846 -26.508 1.00 59.22 90 GLY A C 1
ATOM 746 O O . GLY A 1 90 ? -0.802 8.945 -27.139 1.00 59.22 90 GLY A O 1
ATOM 747 N N . PHE A 1 91 ? 0.301 8.688 -25.176 1.00 54.25 91 PHE A N 1
ATOM 748 C CA . PHE A 1 91 ? -0.804 8.481 -24.223 1.00 54.25 91 PHE A CA 1
ATOM 749 C C . PHE A 1 91 ? -2.206 8.851 -24.737 1.00 54.25 91 PHE A C 1
ATOM 751 O O . PHE A 1 91 ? -2.553 10.025 -24.847 1.00 54.25 91 PHE A O 1
ATOM 758 N N . ILE A 1 92 ? -3.055 7.837 -24.919 1.00 49.16 92 ILE A N 1
ATOM 759 C CA . ILE A 1 92 ? -4.507 8.027 -24.938 1.00 49.16 92 ILE A CA 1
ATOM 760 C C . ILE A 1 92 ? -4.929 8.532 -23.561 1.00 49.16 92 ILE A C 1
ATOM 762 O O . ILE A 1 92 ? -5.013 7.772 -22.594 1.00 49.16 92 ILE A O 1
ATOM 766 N N . SER A 1 93 ? -5.188 9.836 -23.476 1.00 49.19 93 SER A N 1
ATOM 767 C CA . SER A 1 93 ? -6.113 10.361 -22.482 1.00 49.19 93 SER A CA 1
ATOM 768 C C . SER A 1 93 ? -7.429 9.617 -22.680 1.00 49.19 93 SER A C 1
ATOM 770 O O . SER A 1 93 ? -8.012 9.617 -23.762 1.00 49.19 93 SER A O 1
ATOM 772 N N . THR A 1 94 ? -7.841 8.898 -21.651 1.00 54.88 94 THR A N 1
ATOM 773 C CA . THR A 1 94 ? -9.078 8.132 -21.610 1.00 54.88 94 THR A CA 1
ATOM 774 C C . THR A 1 94 ? -10.266 8.969 -22.107 1.00 54.88 94 THR A C 1
ATOM 776 O O . THR A 1 94 ? -10.541 10.029 -21.554 1.00 54.88 94 THR A O 1
ATOM 779 N N . TYR A 1 95 ? -10.981 8.460 -23.113 1.00 50.22 95 TYR A N 1
ATOM 780 C CA . TYR A 1 95 ? -12.373 8.794 -23.454 1.00 50.22 95 TYR A CA 1
ATOM 781 C C . TYR A 1 95 ? -12.749 10.253 -23.764 1.00 50.22 95 TYR A C 1
ATOM 783 O O . TYR A 1 95 ? -13.927 10.588 -23.646 1.00 50.22 95 TYR A O 1
ATOM 791 N N . TYR A 1 96 ? -11.840 11.117 -24.223 1.00 50.16 96 TYR A N 1
ATOM 792 C CA . TYR A 1 96 ? -12.313 12.319 -24.918 1.00 50.16 96 TYR A CA 1
ATOM 793 C C . TYR A 1 96 ? -12.702 11.919 -26.342 1.00 50.16 96 TYR A C 1
ATOM 795 O O . TYR A 1 96 ? -11.838 11.627 -27.168 1.00 50.16 96 TYR A O 1
ATOM 803 N N . ARG A 1 97 ? -14.010 11.858 -26.618 1.00 56.72 97 ARG A N 1
ATOM 804 C CA . ARG A 1 97 ? -14.492 11.986 -27.996 1.00 56.72 97 ARG A CA 1
ATOM 805 C C . ARG A 1 97 ? -13.974 13.350 -28.479 1.00 56.72 97 ARG A C 1
ATOM 807 O O . ARG A 1 97 ? -14.249 14.329 -27.788 1.00 56.72 97 ARG A O 1
ATOM 814 N N . PRO A 1 98 ? -13.186 13.426 -29.564 1.00 64.69 98 PRO A N 1
ATOM 815 C CA . PRO A 1 98 ? -12.805 14.711 -30.137 1.00 64.69 98 PRO A CA 1
ATOM 816 C C . PRO A 1 98 ? -14.076 15.515 -30.419 1.00 64.69 98 PRO A C 1
ATOM 818 O O . PRO A 1 98 ? -15.054 14.927 -30.883 1.00 64.69 98 PRO A O 1
ATOM 821 N N . GLU A 1 99 ? -14.083 16.814 -30.109 1.00 73.50 99 GLU A N 1
ATOM 822 C CA . GLU A 1 99 ? -15.149 17.684 -30.618 1.00 73.50 99 GLU A CA 1
ATOM 823 C C . GLU A 1 99 ? -15.189 17.516 -32.145 1.00 73.50 99 GLU A C 1
ATOM 825 O O . GLU A 1 99 ? -14.111 17.461 -32.754 1.00 73.50 99 GLU A O 1
ATOM 830 N N . PRO A 1 100 ? -16.380 17.340 -32.746 1.00 68.69 100 PRO A N 1
ATOM 831 C CA . PRO A 1 100 ? -16.495 17.190 -34.186 1.00 68.69 100 PRO A CA 1
ATOM 832 C C . PRO A 1 100 ? -15.836 18.385 -34.872 1.00 68.69 100 PRO A C 1
ATOM 834 O O . PRO A 1 100 ? -15.906 19.526 -34.413 1.00 68.69 100 PRO A O 1
ATOM 837 N N . THR A 1 101 ? -15.138 18.102 -35.959 1.00 76.75 101 THR A N 1
ATOM 838 C CA . THR A 1 101 ? -14.506 19.145 -36.767 1.00 76.75 101 THR A CA 1
ATOM 839 C C . THR A 1 101 ? -15.597 20.020 -37.401 1.00 76.75 101 THR A C 1
ATOM 841 O O . THR A 1 101 ? -16.682 19.513 -37.672 1.00 76.75 101 THR A O 1
ATOM 844 N N . GLU A 1 102 ? -15.335 21.300 -37.702 1.00 75.25 102 GLU A N 1
ATOM 845 C CA . GLU A 1 102 ? -16.330 22.194 -38.346 1.00 75.25 102 GLU A CA 1
ATOM 846 C C . GLU A 1 102 ? -16.944 21.565 -39.616 1.00 75.25 102 GLU A C 1
ATOM 848 O O . GLU A 1 102 ? -18.122 21.740 -39.912 1.00 75.25 102 GLU A O 1
ATOM 853 N N . GLU A 1 103 ? -16.153 20.766 -40.338 1.00 75.88 103 GLU A N 1
ATOM 854 C CA . GLU A 1 103 ? -16.585 20.011 -41.519 1.00 75.88 103 GLU A CA 1
ATOM 855 C C . GLU A 1 103 ? -17.587 18.891 -41.190 1.00 75.88 103 GLU A C 1
ATOM 857 O O . GLU A 1 103 ? -18.526 18.655 -41.948 1.00 75.88 103 GLU A O 1
ATOM 862 N N . GLU A 1 104 ? -17.410 18.208 -40.059 1.00 76.81 104 GLU A N 1
ATOM 863 C CA . GLU A 1 104 ? -18.305 17.143 -39.594 1.00 76.81 104 GLU A CA 1
ATOM 864 C C . GLU A 1 104 ? -19.593 17.728 -38.997 1.00 76.81 104 GLU A C 1
ATOM 866 O O . GLU A 1 104 ? -20.667 17.163 -39.195 1.00 76.81 104 GLU A O 1
ATOM 871 N N . GLU A 1 105 ? -19.516 18.884 -38.324 1.00 75.69 105 GLU A N 1
ATOM 872 C CA . GLU A 1 105 ? -20.699 19.624 -37.861 1.00 75.69 105 GLU A CA 1
ATOM 873 C C . GLU A 1 105 ? -21.563 20.114 -39.030 1.00 75.69 105 GLU A C 1
ATOM 875 O O . GLU A 1 105 ? -22.791 20.009 -38.977 1.00 75.69 105 GLU A O 1
ATOM 880 N N . LEU A 1 106 ? -20.931 20.593 -40.107 1.00 76.25 106 LEU A N 1
ATOM 881 C CA . LEU A 1 106 ? -21.625 20.979 -41.335 1.00 76.25 106 LEU A CA 1
ATOM 882 C C . LEU A 1 106 ? -22.338 19.779 -41.970 1.00 76.25 106 LEU A C 1
ATOM 884 O O . LEU A 1 106 ? -23.524 19.883 -42.278 1.00 76.25 106 LEU A O 1
ATOM 888 N N . GLN A 1 107 ? -21.674 18.624 -42.071 1.00 75.44 107 GLN A N 1
ATOM 889 C CA . GLN A 1 107 ? -22.283 17.400 -42.616 1.00 75.44 107 GLN A CA 1
ATOM 890 C C . GLN A 1 107 ? -23.477 16.913 -41.778 1.00 75.44 107 GLN A C 1
ATOM 892 O O . GLN A 1 107 ? -24.513 16.551 -42.331 1.00 75.44 107 GLN A O 1
ATOM 897 N N . LEU A 1 108 ? -23.380 16.977 -40.446 1.00 73.19 108 LEU A N 1
ATOM 898 C CA . LEU A 1 108 ? -24.482 16.645 -39.532 1.00 73.19 108 LEU A CA 1
ATOM 899 C C . LEU A 1 108 ? -25.658 17.633 -39.614 1.00 73.19 108 LEU A C 1
ATOM 901 O O . LEU A 1 108 ? -26.791 17.257 -39.311 1.00 73.19 108 LEU A O 1
ATOM 905 N N . SER A 1 109 ? -25.402 18.885 -40.006 1.00 71.25 109 SER A N 1
ATOM 906 C CA . SER A 1 109 ? -26.445 19.900 -40.200 1.00 71.25 109 SER A CA 1
ATOM 907 C C . SER A 1 109 ? -27.185 19.770 -41.534 1.00 71.25 109 SER A C 1
ATOM 909 O O . SER A 1 109 ? -28.320 20.225 -41.638 1.00 71.25 109 SER A O 1
ATOM 911 N N . GLU A 1 110 ? -26.564 19.138 -42.534 1.00 73.81 110 GLU A N 1
ATOM 912 C CA . GLU A 1 110 ? -27.144 18.922 -43.865 1.00 73.81 110 GLU A CA 1
ATOM 913 C C . GLU A 1 110 ? -27.984 17.633 -43.960 1.00 73.81 110 GLU A C 1
ATOM 915 O O . GLU A 1 110 ? -28.811 17.508 -44.863 1.00 73.81 110 GLU A O 1
ATOM 920 N N . GLU A 1 111 ? -27.806 16.683 -43.032 1.00 67.50 111 GLU A N 1
ATOM 921 C CA . GLU A 1 111 ? -28.546 15.407 -42.989 1.00 67.50 111 GLU A CA 1
ATOM 922 C C . GLU A 1 111 ? -29.857 15.435 -42.163 1.00 67.50 111 GLU A C 1
ATOM 924 O O . GLU A 1 111 ? -30.531 14.405 -42.070 1.00 67.50 111 GLU A O 1
ATOM 929 N N . ASN A 1 112 ? -30.257 16.584 -41.596 1.00 50.94 112 ASN A N 1
ATOM 930 C CA . ASN A 1 112 ? -31.508 16.781 -40.829 1.00 50.94 112 ASN A CA 1
ATOM 931 C C . ASN A 1 112 ? -32.484 17.737 -41.532 1.00 50.94 112 ASN A C 1
ATOM 933 O O . ASN A 1 112 ? -33.712 17.537 -41.374 1.00 50.94 112 ASN A O 1
#